Protein AF-A0A0F9KIZ7-F1 (afdb_monomer_lite)

pLDDT: mean 70.15, std 16.97, range [32.94, 90.25]

Secondary structure (DSSP, 8-state):
-PPPHHHHHHHHHHHHT-EEEEE--SSS--EEEEESSSS---TT--SSEEEEESHHHHHHHHTT--SSS----S----

Organism: NCBI:txid412755

Sequence (78 aa):
MNKTKIEQLIELGKGAGFYVASYSPGDGVTRYRFFDDEEPCDYFEGYGCCTILGFREALAYAQGCHDGYFSRDCSKSD

Structure (mmCIF, N/CA/C/O backbone):
data_AF-A0A0F9KIZ7-F1
#
_entry.id   AF-A0A0F9KIZ7-F1
#
loop_
_atom_site.group_PDB
_atom_site.id
_atom_site.type_symbol
_atom_site.label_atom_id
_atom_site.label_alt_id
_atom_site.label_comp_id
_atom_site.label_asym_id
_atom_site.label_entity_id
_atom_site.label_seq_id
_atom_site.pdbx_PDB_ins_code
_atom_site.Cartn_x
_atom_site.Cartn_y
_atom_site.Cartn_z
_atom_site.occupancy
_atom_site.B_iso_or_equiv
_atom_site.auth_seq_id
_atom_site.auth_comp_id
_atom_site.auth_asym_id
_atom_site.auth_atom_id
_atom_site.pdbx_PDB_model_num
ATOM 1 N N . MET A 1 1 ? 10.349 1.472 19.490 1.00 51.25 1 MET A N 1
ATOM 2 C CA . MET A 1 1 ? 9.032 1.936 19.001 1.00 51.25 1 MET A CA 1
ATOM 3 C C . MET A 1 1 ? 8.536 0.919 17.991 1.00 51.25 1 MET A C 1
ATOM 5 O O . MET A 1 1 ? 9.318 0.544 17.126 1.00 51.25 1 MET A O 1
ATOM 9 N N . ASN A 1 2 ? 7.303 0.429 18.124 1.00 74.44 2 ASN A N 1
ATOM 10 C CA . ASN A 1 2 ? 6.731 -0.473 17.124 1.00 74.44 2 ASN A CA 1
ATOM 11 C C . ASN A 1 2 ? 6.284 0.350 15.914 1.00 74.44 2 ASN A C 1
ATOM 13 O O . ASN A 1 2 ? 5.523 1.299 16.084 1.00 74.44 2 ASN A O 1
ATOM 17 N N . LYS A 1 3 ? 6.751 -0.020 14.718 1.00 80.50 3 LYS A N 1
ATOM 18 C CA . LYS A 1 3 ? 6.302 0.589 13.460 1.00 80.50 3 LYS A CA 1
ATOM 19 C C . LYS A 1 3 ? 4.819 0.296 13.253 1.00 80.50 3 LYS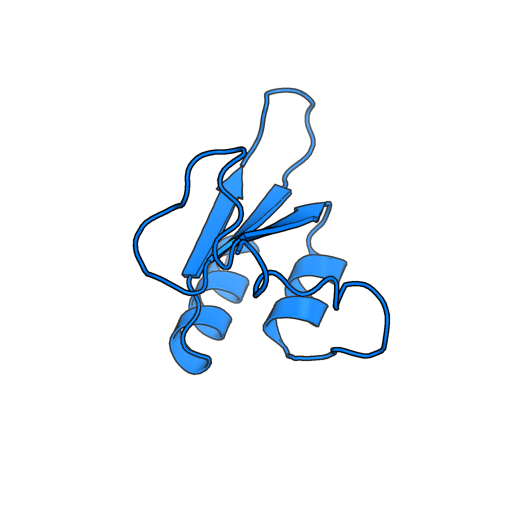 A C 1
ATOM 21 O O . LYS A 1 3 ? 4.373 -0.843 13.430 1.00 80.50 3 LYS A O 1
ATOM 26 N N . THR A 1 4 ? 4.065 1.309 12.854 1.00 88.19 4 THR A N 1
ATOM 27 C CA . THR A 1 4 ? 2.691 1.165 12.382 1.00 88.19 4 THR A CA 1
ATOM 28 C C . THR A 1 4 ? 2.645 0.270 11.143 1.00 88.19 4 THR A C 1
ATOM 30 O O . THR A 1 4 ? 3.632 0.074 10.435 1.00 88.19 4 THR A O 1
ATOM 33 N N . LYS A 1 5 ? 1.463 -0.280 10.864 1.00 87.94 5 LYS A N 1
ATOM 34 C CA . LYS A 1 5 ? 1.224 -1.143 9.699 1.00 87.94 5 LYS A CA 1
ATOM 35 C C . LYS A 1 5 ? 1.645 -0.482 8.380 1.00 87.94 5 LYS A C 1
ATOM 37 O O . LYS A 1 5 ? 2.272 -1.123 7.551 1.00 87.94 5 LYS A O 1
ATOM 42 N N . ILE A 1 6 ? 1.325 0.799 8.197 1.00 87.62 6 ILE A N 1
ATOM 43 C CA . ILE A 1 6 ? 1.675 1.524 6.971 1.00 87.62 6 ILE A CA 1
ATOM 44 C C . ILE A 1 6 ? 3.181 1.799 6.875 1.00 87.62 6 ILE A C 1
ATOM 46 O O . ILE A 1 6 ? 3.749 1.634 5.805 1.00 87.62 6 ILE A O 1
ATOM 50 N N . GLU A 1 7 ? 3.853 2.118 7.986 1.00 90.25 7 GLU A N 1
ATOM 51 C CA . GLU A 1 7 ? 5.311 2.312 8.000 1.00 90.25 7 GLU A CA 1
ATOM 52 C C . GLU A 1 7 ? 6.066 1.040 7.601 1.00 90.25 7 GLU A C 1
ATOM 54 O O . GLU A 1 7 ? 7.060 1.125 6.885 1.00 90.25 7 GLU A O 1
ATOM 59 N N . GLN A 1 8 ? 5.577 -0.136 8.015 1.00 89.94 8 GLN A N 1
ATOM 60 C CA . GLN A 1 8 ? 6.152 -1.420 7.598 1.00 89.94 8 GLN A CA 1
ATOM 61 C C . GLN A 1 8 ? 6.049 -1.621 6.080 1.00 89.94 8 GLN A C 1
ATOM 63 O O . GLN A 1 8 ? 7.012 -2.048 5.450 1.00 89.94 8 GLN A O 1
ATOM 68 N N . LEU A 1 9 ? 4.904 -1.285 5.479 1.00 88.25 9 LEU A N 1
ATOM 69 C CA . LEU A 1 9 ? 4.702 -1.423 4.034 1.00 88.25 9 LEU A CA 1
ATOM 70 C C . LEU A 1 9 ? 5.510 -0.396 3.232 1.00 88.25 9 LEU A C 1
ATOM 72 O O . LEU A 1 9 ? 6.080 -0.748 2.206 1.00 88.25 9 LEU A O 1
ATOM 76 N N . ILE A 1 10 ? 5.603 0.848 3.713 1.00 88.44 10 ILE A N 1
ATOM 77 C CA . ILE A 1 10 ? 6.415 1.901 3.083 1.00 88.44 10 ILE A CA 1
ATOM 78 C C . ILE A 1 10 ? 7.896 1.505 3.057 1.00 88.44 10 ILE A C 1
ATOM 80 O O . ILE A 1 10 ? 8.584 1.737 2.068 1.00 88.44 10 ILE A O 1
ATOM 84 N N . GLU A 1 11 ? 8.410 0.916 4.137 1.00 89.19 11 GLU A N 1
ATOM 85 C CA . GLU A 1 11 ? 9.801 0.462 4.195 1.00 89.19 11 GLU A CA 1
ATOM 86 C C . GLU A 1 11 ? 10.085 -0.680 3.214 1.00 89.19 11 GLU A C 1
ATOM 88 O O . GLU A 1 11 ? 11.115 -0.654 2.541 1.00 89.19 11 GLU A O 1
ATOM 93 N N . LEU A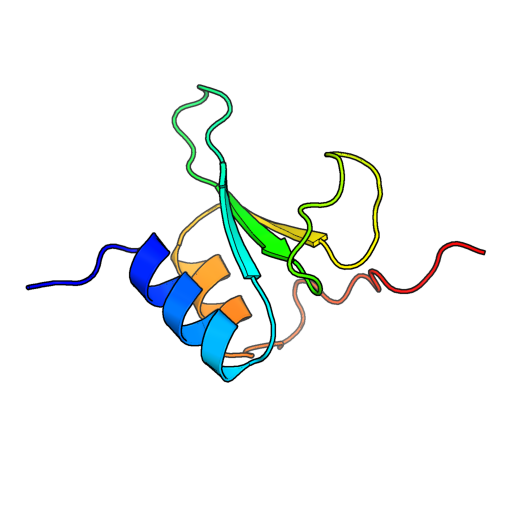 1 12 ? 9.160 -1.638 3.091 1.00 85.56 12 LEU A N 1
ATOM 94 C CA . LEU A 1 12 ? 9.253 -2.704 2.089 1.00 85.56 12 LEU A CA 1
ATOM 95 C C . LEU A 1 12 ? 9.222 -2.135 0.665 1.00 85.56 12 LEU A C 1
ATOM 97 O O . LEU A 1 12 ? 10.052 -2.514 -0.158 1.00 85.56 12 LEU A O 1
ATOM 101 N N . GLY A 1 13 ? 8.336 -1.170 0.405 1.00 82.25 13 GLY A N 1
ATOM 102 C CA . GLY A 1 13 ? 8.233 -0.501 -0.891 1.00 82.25 13 GLY A CA 1
ATOM 103 C C . GLY A 1 13 ? 9.507 0.219 -1.312 1.00 82.25 13 GLY A C 1
ATOM 104 O O . GLY A 1 13 ? 9.988 0.013 -2.423 1.00 82.25 13 GLY A O 1
ATOM 105 N N . LYS A 1 14 ? 10.146 0.955 -0.395 1.00 81.06 14 LYS A N 1
ATOM 106 C CA . LYS A 1 14 ? 11.437 1.614 -0.666 1.00 81.06 14 LYS A CA 1
ATOM 107 C C . LYS A 1 14 ? 12.534 0.638 -1.089 1.00 81.06 14 LYS A C 1
ATOM 109 O O . LYS A 1 14 ? 13.372 0.994 -1.909 1.00 81.06 14 LYS A O 1
ATOM 114 N N . GLY A 1 15 ? 12.555 -0.566 -0.515 1.00 75.88 15 GLY A N 1
ATOM 115 C CA . GLY A 1 15 ? 13.534 -1.595 -0.872 1.00 75.88 15 GLY A CA 1
ATOM 116 C C . GLY A 1 15 ? 13.260 -2.263 -2.223 1.00 75.88 15 GLY A C 1
ATOM 117 O O . GLY A 1 15 ? 14.194 -2.748 -2.855 1.00 75.88 15 GLY A O 1
ATOM 118 N N . ALA A 1 16 ? 12.000 -2.283 -2.655 1.00 76.50 16 ALA A N 1
ATOM 119 C CA . ALA A 1 16 ? 11.541 -2.989 -3.847 1.00 76.50 16 ALA A CA 1
ATOM 120 C C . ALA A 1 16 ? 11.207 -2.070 -5.037 1.00 76.50 16 ALA A C 1
ATOM 122 O O . ALA A 1 16 ? 10.936 -2.576 -6.121 1.00 76.50 16 ALA A O 1
ATOM 123 N N . GLY A 1 17 ? 11.248 -0.747 -4.856 1.00 77.69 17 GLY A N 1
ATOM 124 C CA . GLY A 1 17 ? 10.964 0.226 -5.913 1.00 77.69 17 GLY A CA 1
ATOM 125 C C . GLY A 1 17 ? 9.474 0.482 -6.151 1.00 77.69 17 GLY A C 1
ATOM 126 O O . GLY A 1 17 ? 9.111 0.813 -7.268 1.00 77.69 17 GLY A O 1
ATOM 127 N N . PHE A 1 18 ? 8.623 0.330 -5.128 1.00 77.88 18 PHE A N 1
ATOM 128 C CA . PHE A 1 18 ? 7.202 0.695 -5.192 1.00 77.88 18 PHE A CA 1
ATOM 129 C C . PHE A 1 18 ? 6.802 1.601 -4.025 1.00 77.88 18 PHE A C 1
ATOM 131 O O . PHE A 1 18 ? 7.408 1.593 -2.950 1.00 77.88 18 PHE A O 1
ATOM 138 N N . TYR A 1 19 ? 5.724 2.353 -4.202 1.00 82.56 19 TYR A N 1
ATOM 139 C CA . TYR A 1 19 ? 5.184 3.258 -3.192 1.00 82.56 19 TYR A CA 1
ATOM 140 C C . TYR A 1 19 ? 3.937 2.674 -2.545 1.00 82.56 19 TYR A C 1
ATOM 142 O O . TYR A 1 19 ? 3.222 1.884 -3.158 1.00 82.56 19 TYR A O 1
ATOM 150 N N . VAL A 1 20 ? 3.665 3.053 -1.290 1.00 85.50 20 VAL A N 1
ATOM 151 C CA . VAL A 1 20 ? 2.476 2.593 -0.558 1.00 85.50 20 VAL A CA 1
ATOM 152 C C . VAL A 1 20 ? 1.751 3.751 0.111 1.00 85.50 20 VAL A C 1
ATOM 154 O O . VAL A 1 20 ? 2.362 4.530 0.841 1.00 85.50 20 VAL A O 1
ATOM 157 N N . ALA A 1 21 ? 0.431 3.807 -0.054 1.00 84.31 21 ALA A N 1
ATOM 158 C CA . ALA A 1 21 ? -0.447 4.732 0.658 1.00 84.31 21 ALA A CA 1
ATOM 159 C C . ALA A 1 21 ? -1.603 3.993 1.339 1.00 84.31 21 ALA A C 1
ATOM 161 O O . ALA A 1 21 ? -2.063 2.950 0.872 1.00 84.31 21 ALA A O 1
ATOM 162 N N . SER A 1 22 ? -2.107 4.541 2.445 1.00 84.19 22 SER A N 1
ATOM 163 C CA . SER A 1 22 ? -3.370 4.094 3.033 1.00 84.19 22 SER A CA 1
ATOM 164 C C . SER A 1 22 ? -4.541 4.913 2.486 1.00 84.19 22 SER A C 1
ATOM 166 O O . SER A 1 22 ? -4.436 6.118 2.273 1.00 84.19 22 SER A O 1
ATOM 168 N N . TYR A 1 23 ? -5.682 4.259 2.282 1.00 75.94 23 TYR A N 1
ATOM 169 C CA . TYR A 1 23 ? -6.932 4.898 1.882 1.00 75.94 23 TYR A CA 1
ATOM 170 C C . TYR A 1 23 ? -8.093 4.376 2.731 1.00 75.94 23 TYR A C 1
ATOM 172 O O . TYR A 1 23 ? -8.253 3.166 2.907 1.00 75.94 23 TYR A O 1
ATOM 180 N N . SER A 1 24 ? -8.921 5.296 3.224 1.00 75.50 24 SER A N 1
ATOM 181 C CA . SER A 1 24 ? -10.108 5.001 4.029 1.00 75.50 24 SER A CA 1
ATOM 182 C C . SER A 1 24 ? -11.289 5.824 3.495 1.00 75.50 24 SER A C 1
ATOM 184 O O . SER A 1 24 ? -11.349 7.019 3.773 1.00 75.50 24 SER A O 1
ATOM 186 N N . PRO A 1 25 ? -12.245 5.229 2.760 1.00 74.81 25 PRO A N 1
ATOM 187 C CA . PRO A 1 25 ? -13.404 5.934 2.196 1.00 74.81 25 PRO A CA 1
ATOM 188 C C . PRO A 1 25 ? -14.488 6.289 3.231 1.00 74.81 25 PRO A C 1
ATOM 190 O O . PRO A 1 25 ? -15.576 6.711 2.856 1.00 74.81 25 PRO A O 1
ATOM 193 N N . GLY A 1 26 ? -14.227 6.097 4.528 1.00 76.31 26 GLY A N 1
ATOM 194 C CA . GLY A 1 26 ? -15.206 6.330 5.596 1.00 76.31 26 GLY A CA 1
ATOM 195 C C . GLY A 1 26 ? -16.095 5.125 5.926 1.00 76.31 26 GLY A C 1
ATOM 196 O O . GLY A 1 26 ? -17.004 5.250 6.736 1.00 76.31 26 GLY A O 1
ATOM 197 N N . ASP A 1 27 ? -15.812 3.948 5.366 1.00 79.31 27 ASP A N 1
ATOM 198 C CA . ASP A 1 27 ? -16.531 2.691 5.639 1.00 79.31 27 ASP A CA 1
ATOM 199 C C . ASP A 1 27 ? -15.920 1.857 6.783 1.00 79.31 27 ASP A C 1
ATOM 201 O O . ASP A 1 27 ? -16.289 0.704 6.994 1.00 79.31 27 ASP A O 1
ATOM 205 N N . GLY A 1 28 ? -14.952 2.421 7.512 1.00 80.88 28 GLY A N 1
ATOM 206 C CA . GLY A 1 28 ? -14.223 1.723 8.573 1.00 80.88 28 GLY A CA 1
ATOM 207 C C . GLY A 1 28 ? -13.185 0.709 8.076 1.00 80.88 28 GLY A C 1
ATOM 208 O O . GLY A 1 28 ? -12.517 0.085 8.901 1.00 80.88 28 GLY A O 1
ATOM 209 N N . VAL A 1 29 ? -12.994 0.558 6.760 1.00 80.62 29 VAL A N 1
ATOM 210 C CA . VAL A 1 29 ? -12.028 -0.380 6.177 1.00 80.62 29 VAL A CA 1
ATOM 211 C C . VAL A 1 29 ? -10.788 0.367 5.689 1.00 80.62 29 VAL A C 1
ATOM 213 O O . VAL A 1 29 ? -10.838 1.177 4.761 1.00 80.62 29 VAL A O 1
ATOM 216 N N . THR A 1 30 ? -9.638 0.045 6.284 1.00 84.00 30 THR A N 1
ATOM 217 C CA . THR A 1 30 ? -8.334 0.507 5.795 1.00 84.00 30 THR A CA 1
ATOM 218 C C . THR A 1 30 ? -7.914 -0.292 4.569 1.00 84.00 30 THR A C 1
ATOM 220 O O . THR A 1 30 ? -7.842 -1.523 4.604 1.00 84.00 30 THR A O 1
ATOM 223 N N . ARG A 1 31 ? -7.594 0.426 3.497 1.00 84.50 31 ARG A N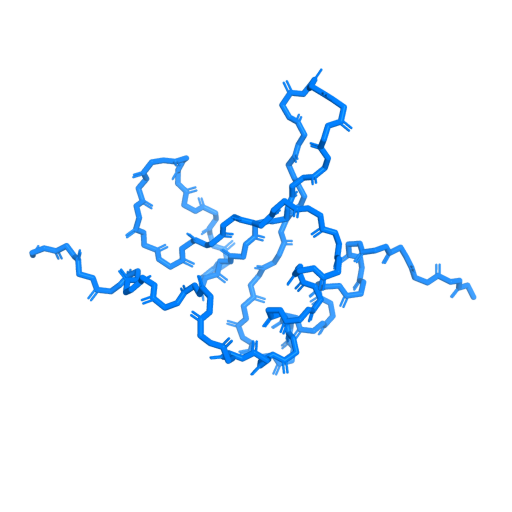 1
ATOM 224 C CA . ARG A 1 31 ? -7.084 -0.119 2.240 1.00 84.50 31 ARG A CA 1
ATOM 225 C C . ARG A 1 31 ? -5.645 0.329 2.049 1.00 84.50 31 ARG A C 1
ATOM 227 O O . ARG A 1 31 ? -5.297 1.441 2.443 1.00 84.50 31 ARG A O 1
ATOM 234 N N . TYR A 1 32 ? -4.836 -0.519 1.438 1.00 86.62 32 TYR A N 1
ATOM 235 C CA . TYR A 1 32 ? -3.446 -0.231 1.108 1.00 86.62 32 TYR A CA 1
ATOM 236 C C . TYR A 1 32 ? -3.314 -0.177 -0.405 1.00 86.62 32 TYR A C 1
ATOM 238 O O . TYR A 1 32 ? -3.711 -1.119 -1.087 1.00 86.62 32 TYR A O 1
ATOM 246 N N . ARG A 1 33 ? -2.814 0.941 -0.920 1.00 83.50 33 ARG A N 1
ATOM 247 C CA . ARG A 1 33 ? -2.551 1.147 -2.340 1.00 83.50 33 ARG A CA 1
ATOM 248 C C . ARG A 1 33 ? -1.061 1.049 -2.593 1.00 83.50 33 ARG A C 1
ATOM 250 O O . ARG A 1 33 ? -0.302 1.648 -1.840 1.00 83.50 33 ARG A O 1
ATOM 257 N N . PHE A 1 34 ? -0.692 0.318 -3.628 1.00 83.00 34 PHE A N 1
ATOM 258 C CA . PHE A 1 34 ? 0.662 0.131 -4.118 1.00 83.00 34 PHE A CA 1
ATOM 259 C C . PHE A 1 34 ? 0.775 0.814 -5.470 1.00 83.00 34 PHE A C 1
ATOM 261 O O . PHE A 1 34 ? -0.166 0.700 -6.253 1.00 83.00 34 PHE A O 1
ATOM 268 N N . PHE A 1 35 ? 1.883 1.500 -5.717 1.00 80.44 35 PHE A N 1
ATOM 269 C CA . PHE A 1 35 ? 2.123 2.259 -6.940 1.00 80.44 35 PHE A CA 1
ATOM 270 C C . PHE A 1 35 ? 3.510 1.917 -7.477 1.00 80.44 35 PHE A C 1
ATOM 272 O O . PHE A 1 35 ? 4.468 1.889 -6.699 1.00 80.44 35 PHE A O 1
ATOM 279 N N . ASP A 1 36 ? 3.607 1.677 -8.781 1.00 74.44 36 ASP A N 1
ATOM 280 C CA . ASP A 1 36 ? 4.886 1.442 -9.461 1.00 74.44 36 ASP A CA 1
ATOM 281 C C . ASP A 1 36 ? 5.719 2.731 -9.602 1.00 74.44 36 ASP A C 1
ATOM 283 O O . ASP A 1 36 ? 6.943 2.662 -9.659 1.00 74.44 36 ASP A O 1
ATOM 287 N N . ASP A 1 37 ? 5.073 3.902 -9.577 1.00 65.94 37 ASP A N 1
ATOM 288 C CA . ASP A 1 37 ? 5.711 5.223 -9.613 1.00 65.94 37 ASP A CA 1
ATOM 289 C C . ASP A 1 37 ? 5.325 6.082 -8.394 1.00 65.94 37 ASP A C 1
ATOM 291 O O . ASP A 1 37 ? 4.340 5.826 -7.697 1.00 65.94 37 ASP A O 1
ATOM 295 N N . GLU A 1 38 ? 6.134 7.111 -8.118 1.00 59.50 38 GLU A N 1
ATOM 296 C CA . GLU A 1 38 ? 5.981 8.014 -6.961 1.00 59.50 38 GLU A CA 1
ATOM 297 C C . GLU A 1 38 ? 4.718 8.888 -7.051 1.00 59.50 38 GLU A C 1
ATOM 299 O O . GLU A 1 38 ? 4.236 9.407 -6.038 1.00 59.50 38 GLU A O 1
ATOM 304 N N . GLU A 1 39 ? 4.150 9.019 -8.253 1.00 58.47 39 GLU A N 1
ATOM 305 C CA . GLU A 1 39 ? 2.896 9.724 -8.479 1.00 58.47 39 GLU A CA 1
ATOM 306 C C . GLU A 1 39 ? 1.694 8.784 -8.298 1.00 58.47 39 GLU A C 1
ATOM 308 O O . GLU A 1 39 ? 1.561 7.780 -9.003 1.00 58.47 39 GLU A O 1
ATOM 313 N N . PRO A 1 40 ? 0.776 9.090 -7.363 1.00 55.22 40 PRO A N 1
ATOM 314 C CA . PRO A 1 40 ? -0.434 8.305 -7.209 1.00 55.22 40 PRO A CA 1
ATOM 315 C C . PRO A 1 40 ? -1.312 8.459 -8.455 1.00 55.22 40 PRO A C 1
ATOM 317 O O . PRO A 1 40 ? -1.824 9.545 -8.720 1.00 55.22 40 PRO A O 1
ATOM 320 N N . CYS A 1 41 ? -1.523 7.366 -9.191 1.00 56.78 41 CYS A N 1
ATOM 321 C CA . CYS A 1 41 ? -2.489 7.341 -10.285 1.00 56.78 41 CYS A CA 1
ATOM 322 C C . CYS A 1 41 ? -3.911 7.649 -9.766 1.00 56.78 41 CYS A C 1
ATOM 324 O O . CYS A 1 41 ? -4.284 7.296 -8.633 1.00 56.78 41 CYS A O 1
ATOM 326 N N . ASP A 1 42 ? -4.724 8.294 -10.604 1.00 54.50 42 ASP A N 1
ATOM 327 C CA . ASP A 1 42 ? -6.132 8.541 -10.306 1.00 54.50 42 ASP A CA 1
ATOM 328 C C . ASP A 1 42 ? -6.901 7.225 -10.094 1.00 54.50 42 ASP A C 1
ATOM 330 O O . ASP A 1 42 ? -6.556 6.175 -10.630 1.00 54.50 42 ASP A O 1
ATOM 334 N N . TYR A 1 43 ? -7.978 7.274 -9.296 1.00 51.12 43 TYR A N 1
ATOM 335 C CA . TYR A 1 43 ? -8.739 6.111 -8.791 1.00 51.12 43 TYR A CA 1
ATOM 336 C C . TYR A 1 43 ? -9.072 5.030 -9.842 1.00 51.12 43 TYR A C 1
ATOM 338 O O . TYR A 1 43 ? -9.219 3.864 -9.473 1.00 51.12 43 TYR A O 1
ATOM 346 N N . PHE A 1 44 ? -9.221 5.414 -11.112 1.00 50.56 44 PHE A N 1
ATOM 347 C CA . PHE A 1 44 ? -9.631 4.550 -12.221 1.00 50.56 44 PHE A CA 1
ATOM 348 C C . PHE A 1 44 ? -8.580 4.402 -13.329 1.00 50.56 44 PHE A C 1
ATOM 350 O O . PHE A 1 44 ? -8.803 3.617 -14.251 1.00 50.56 44 PHE A O 1
ATOM 357 N N . GLU A 1 45 ? -7.465 5.130 -13.273 1.00 50.44 45 GLU A N 1
ATOM 358 C CA . GLU A 1 45 ? -6.475 5.125 -14.350 1.00 50.44 45 GLU A CA 1
ATOM 359 C C . GLU A 1 45 ? -5.385 4.106 -14.027 1.00 50.44 45 GLU A C 1
ATOM 361 O O . GLU A 1 45 ? -4.458 4.333 -13.255 1.00 50.44 45 GLU A O 1
ATOM 366 N N . GLY A 1 46 ? -5.600 2.906 -14.567 1.00 50.53 46 GLY A N 1
ATOM 367 C CA . GLY A 1 46 ? -4.811 1.709 -14.323 1.00 50.53 46 GLY A CA 1
ATOM 36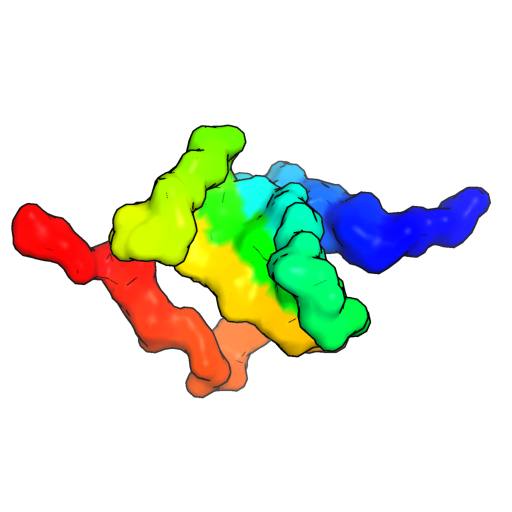8 C C . GLY A 1 46 ? -3.436 1.737 -14.978 1.00 50.53 46 GLY A C 1
ATOM 369 O O . GLY A 1 46 ? -3.203 1.006 -15.936 1.00 50.53 46 GLY A O 1
ATOM 370 N N . TYR A 1 47 ? -2.513 2.492 -14.392 1.00 52.50 47 TYR A N 1
ATOM 371 C CA . TYR A 1 47 ? -1.083 2.310 -14.612 1.00 52.50 47 TYR A CA 1
ATOM 372 C C . TYR A 1 47 ? -0.427 1.963 -13.273 1.00 52.50 47 TYR A C 1
ATOM 374 O O . TYR A 1 47 ? -0.311 2.806 -12.392 1.00 52.50 47 TYR A O 1
ATOM 382 N N . GLY A 1 48 ? -0.077 0.686 -13.086 1.00 56.81 48 GLY A N 1
ATOM 383 C CA . GLY A 1 48 ? 0.783 0.242 -11.978 1.00 56.81 48 GLY A CA 1
ATOM 384 C C . GLY A 1 48 ? 0.2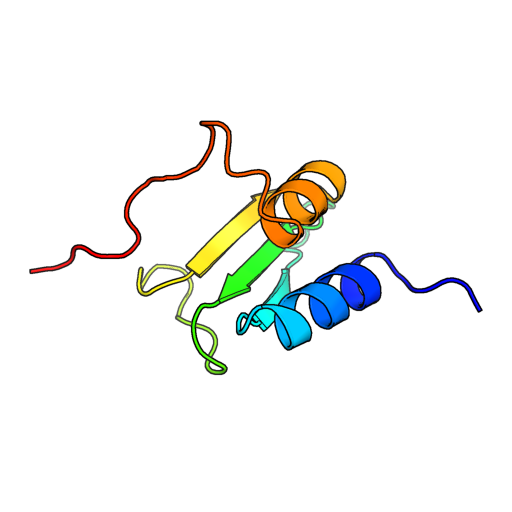23 0.358 -10.553 1.00 56.81 48 GLY A C 1
ATOM 385 O O . GLY A 1 48 ? 0.986 0.345 -9.590 1.00 56.81 48 GLY A O 1
ATOM 386 N N . CYS A 1 49 ? -1.098 0.489 -10.389 1.00 65.94 49 CYS A N 1
ATOM 387 C CA . CYS A 1 49 ? -1.719 0.695 -9.081 1.00 65.94 49 CYS A CA 1
ATOM 388 C C . CYS A 1 49 ? -2.504 -0.530 -8.589 1.00 65.94 49 CYS A C 1
ATOM 390 O O . CYS A 1 49 ? -3.541 -0.884 -9.152 1.00 65.94 49 CYS A O 1
ATOM 392 N N . CYS A 1 50 ? -2.078 -1.137 -7.478 1.00 74.12 50 CYS A N 1
ATOM 393 C CA . CYS A 1 50 ? -2.799 -2.235 -6.824 1.00 74.12 50 CYS A CA 1
ATOM 394 C C . CYS A 1 50 ? -3.454 -1.758 -5.522 1.00 74.12 50 CYS A C 1
ATOM 396 O O . CYS A 1 50 ? -2.820 -1.083 -4.719 1.00 74.12 50 CYS A O 1
ATOM 398 N N . THR A 1 51 ? -4.717 -2.115 -5.269 1.00 78.38 51 THR A N 1
ATOM 399 C CA . THR A 1 51 ? -5.380 -1.839 -3.982 1.00 78.38 51 THR A CA 1
ATOM 400 C C . THR A 1 51 ? -5.727 -3.136 -3.272 1.00 78.38 51 THR A C 1
ATOM 402 O O . THR A 1 51 ? -6.479 -3.955 -3.794 1.00 78.38 51 THR A O 1
ATOM 405 N N . ILE A 1 52 ? -5.247 -3.278 -2.041 1.00 82.88 52 ILE A N 1
ATOM 406 C CA . ILE A 1 52 ? -5.480 -4.444 -1.197 1.00 82.88 52 ILE A CA 1
ATOM 407 C C . ILE A 1 52 ? -6.279 -4.048 0.044 1.00 82.88 52 ILE A C 1
ATOM 409 O O . ILE A 1 52 ? -6.023 -3.029 0.693 1.00 82.88 52 ILE A O 1
ATOM 413 N N . LEU A 1 53 ? -7.269 -4.875 0.375 1.00 78.62 53 LEU A N 1
ATOM 414 C CA . LEU A 1 53 ? -8.075 -4.740 1.582 1.00 78.62 53 LEU A CA 1
ATOM 415 C C . LEU A 1 53 ? -7.429 -5.570 2.690 1.00 78.62 53 LEU A C 1
ATOM 417 O O . LEU A 1 53 ? -7.343 -6.785 2.566 1.00 78.62 53 LEU A O 1
ATOM 421 N N . GLY A 1 54 ? -7.005 -4.921 3.774 1.00 82.56 54 GLY A N 1
ATOM 422 C CA . GLY A 1 54 ? -6.404 -5.620 4.910 1.00 82.56 54 GLY A CA 1
ATOM 423 C C . GLY A 1 54 ? -4.875 -5.671 4.893 1.00 82.56 54 GLY A C 1
ATOM 424 O O . GLY A 1 54 ? -4.205 -5.548 3.872 1.00 82.56 54 GLY A O 1
ATOM 425 N N . PHE A 1 55 ? -4.309 -5.774 6.097 1.00 84.75 55 PHE A N 1
ATOM 426 C CA . PHE A 1 55 ? -2.866 -5.644 6.311 1.00 84.75 55 PHE A CA 1
ATOM 427 C C . PHE A 1 55 ? -2.085 -6.919 5.981 1.00 84.75 55 PHE A C 1
ATOM 429 O O . PHE A 1 55 ? -0.939 -6.825 5.560 1.00 84.75 55 PHE A O 1
ATOM 436 N N . ARG A 1 56 ? -2.669 -8.108 6.182 1.00 84.81 56 ARG A N 1
ATOM 437 C CA . ARG A 1 56 ? -1.953 -9.375 5.948 1.00 84.81 56 ARG A CA 1
ATOM 438 C C . ARG A 1 56 ? -1.688 -9.580 4.463 1.00 84.81 56 ARG A C 1
ATOM 440 O O . ARG A 1 56 ? -0.591 -9.967 4.085 1.00 84.81 56 ARG A O 1
ATOM 447 N N . GLU A 1 57 ? -2.686 -9.284 3.649 1.00 81.44 57 GLU A N 1
ATOM 448 C CA . GLU A 1 57 ? -2.640 -9.345 2.199 1.00 81.44 57 GLU A CA 1
ATOM 449 C C . GLU A 1 57 ? -1.668 -8.293 1.652 1.00 81.44 57 GLU A C 1
ATOM 451 O O . GLU A 1 57 ? -0.829 -8.606 0.812 1.00 81.44 57 GLU A O 1
ATOM 456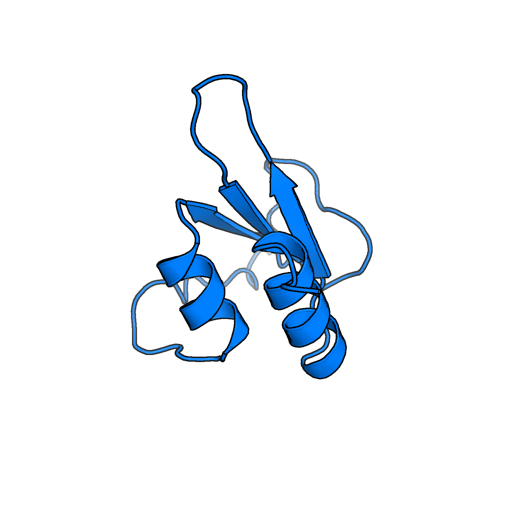 N N . ALA A 1 58 ? -1.712 -7.071 2.195 1.00 85.25 58 ALA A N 1
ATOM 457 C CA . ALA A 1 58 ? -0.781 -6.005 1.837 1.00 85.25 58 ALA A CA 1
ATOM 458 C C . ALA A 1 58 ? 0.673 -6.371 2.176 1.00 85.25 58 ALA A C 1
ATOM 460 O O . ALA A 1 58 ? 1.579 -6.098 1.395 1.00 85.25 58 ALA A O 1
ATOM 461 N N . LEU A 1 59 ? 0.898 -7.024 3.319 1.00 86.75 59 LEU A N 1
ATOM 462 C CA . LEU A 1 59 ? 2.223 -7.490 3.716 1.00 86.75 59 LEU A CA 1
ATOM 463 C C . LEU A 1 59 ? 2.732 -8.598 2.787 1.00 86.75 59 LEU A C 1
ATOM 465 O O . LEU A 1 59 ? 3.876 -8.533 2.352 1.00 86.75 59 LEU A O 1
ATOM 469 N N . ALA A 1 60 ? 1.887 -9.576 2.449 1.00 83.44 60 ALA A N 1
ATOM 470 C CA . ALA A 1 60 ? 2.243 -10.640 1.511 1.00 83.44 60 ALA A CA 1
ATOM 471 C C . ALA A 1 60 ? 2.597 -10.081 0.123 1.00 83.44 60 ALA A C 1
ATOM 473 O O . ALA A 1 60 ? 3.602 -10.484 -0.461 1.00 83.44 60 ALA A O 1
ATOM 474 N N . TYR A 1 61 ? 1.822 -9.107 -0.364 1.00 80.56 61 TYR A N 1
ATOM 475 C CA . TYR A 1 61 ? 2.112 -8.401 -1.611 1.00 80.56 61 TYR A CA 1
ATOM 476 C C . TYR A 1 61 ? 3.459 -7.672 -1.546 1.00 80.56 61 TYR A C 1
ATOM 478 O O . TYR A 1 61 ? 4.319 -7.884 -2.396 1.00 80.56 61 TYR A O 1
ATOM 486 N N . ALA A 1 62 ? 3.689 -6.891 -0.487 1.00 81.31 62 ALA A N 1
ATOM 487 C CA . ALA A 1 62 ? 4.923 -6.131 -0.300 1.00 81.31 62 ALA A CA 1
ATOM 488 C C . ALA A 1 62 ? 6.179 -7.010 -0.158 1.00 81.31 62 ALA A C 1
ATOM 490 O O . ALA A 1 62 ? 7.281 -6.573 -0.473 1.00 81.31 62 ALA A O 1
ATOM 491 N N . GLN A 1 63 ? 6.025 -8.243 0.329 1.00 82.19 63 GLN A N 1
ATOM 492 C CA . GLN A 1 63 ? 7.108 -9.219 0.474 1.00 82.19 63 GLN A CA 1
ATOM 493 C C . GLN A 1 63 ? 7.361 -10.042 -0.799 1.00 82.19 63 GLN A C 1
ATOM 495 O O . GLN A 1 63 ? 8.232 -10.909 -0.795 1.00 82.19 63 GLN A O 1
ATOM 500 N N . GLY A 1 64 ? 6.616 -9.795 -1.881 1.00 70.50 64 GLY A N 1
ATOM 501 C CA . GLY A 1 64 ? 6.771 -10.527 -3.136 1.00 70.50 64 GLY A CA 1
ATOM 502 C C . GLY A 1 64 ? 6.226 -11.955 -3.089 1.00 70.50 64 GLY A C 1
ATOM 503 O O . GLY A 1 64 ? 6.571 -12.761 -3.953 1.00 70.50 64 GLY A O 1
ATOM 504 N N . CYS A 1 65 ? 5.359 -12.291 -2.122 1.00 55.00 65 CYS A N 1
ATOM 505 C CA . CYS A 1 65 ? 4.591 -13.539 -2.144 1.00 55.00 65 CYS A CA 1
ATOM 506 C C . CYS A 1 65 ? 3.517 -13.452 -3.240 1.00 55.00 65 CYS A C 1
ATOM 508 O O . CYS A 1 65 ? 2.329 -13.279 -2.976 1.00 55.00 65 CYS A O 1
ATOM 510 N N . HIS A 1 66 ? 3.966 -13.563 -4.489 1.00 54.84 66 HIS A N 1
ATOM 511 C CA . HIS A 1 66 ? 3.181 -13.488 -5.717 1.00 54.84 66 HIS A CA 1
ATOM 512 C C . HIS A 1 66 ? 2.557 -14.843 -6.101 1.00 54.84 66 HIS A C 1
ATOM 514 O O . HIS A 1 66 ? 2.328 -15.111 -7.278 1.00 54.84 66 HIS A O 1
ATOM 520 N N . ASP A 1 67 ? 2.255 -15.709 -5.129 1.00 42.47 67 ASP A N 1
ATOM 521 C CA . ASP A 1 67 ? 1.588 -16.989 -5.389 1.00 42.47 67 ASP A CA 1
ATOM 522 C C . ASP A 1 67 ? 0.083 -16.762 -5.636 1.00 42.47 67 ASP A C 1
ATOM 524 O O . ASP A 1 67 ? -0.782 -16.970 -4.787 1.00 42.47 67 ASP A O 1
ATOM 528 N N . GLY A 1 68 ? -0.231 -16.290 -6.843 1.00 44.03 68 GLY A N 1
ATOM 529 C CA . GLY A 1 68 ? -1.464 -16.645 -7.548 1.00 44.03 68 GLY A CA 1
ATOM 530 C C . GLY A 1 68 ? -2.717 -15.790 -7.348 1.00 44.03 68 GLY A C 1
ATOM 531 O O . GLY A 1 68 ? -3.719 -16.104 -7.985 1.00 44.03 68 GLY A O 1
ATOM 532 N N . TYR A 1 69 ? -2.716 -14.728 -6.534 1.00 43.03 69 TYR A N 1
ATOM 533 C CA . TYR A 1 69 ? -3.966 -13.993 -6.253 1.00 43.03 69 TYR A CA 1
ATOM 534 C C . TYR A 1 69 ? -4.194 -12.682 -7.027 1.00 43.03 69 TYR A C 1
ATOM 536 O O . TYR A 1 69 ? -5.350 -12.299 -7.188 1.00 43.03 69 TYR A O 1
ATOM 544 N N . PHE A 1 70 ? -3.160 -11.994 -7.532 1.00 47.81 70 PHE A N 1
ATOM 545 C CA . PHE A 1 70 ? -3.340 -10.626 -8.061 1.00 47.81 70 PHE A CA 1
ATOM 546 C C . PHE A 1 70 ? -2.465 -10.241 -9.264 1.00 47.81 70 PHE A C 1
ATOM 548 O O . PHE A 1 70 ? -2.325 -9.060 -9.562 1.00 47.81 70 PHE A O 1
ATOM 555 N N . SER A 1 71 ? -1.942 -11.202 -10.029 1.00 40.78 71 SER A N 1
ATOM 556 C CA . SER A 1 71 ? -1.426 -10.942 -11.382 1.00 40.78 71 SER A CA 1
ATOM 557 C C . SER A 1 71 ? -2.584 -10.720 -12.368 1.00 40.78 71 SER A C 1
ATOM 559 O O . SER A 1 71 ? -2.800 -11.483 -13.305 1.00 40.78 71 SER A O 1
ATOM 561 N N . ARG A 1 72 ? -3.373 -9.662 -12.154 1.00 39.44 72 ARG A N 1
ATOM 562 C CA . ARG A 1 72 ? -3.983 -8.965 -13.285 1.00 39.44 72 ARG A CA 1
ATOM 563 C C . ARG A 1 72 ? -2.955 -7.942 -13.719 1.00 39.44 72 ARG A C 1
ATOM 565 O O . ARG A 1 72 ? -2.735 -6.973 -13.001 1.00 39.44 72 ARG A O 1
ATOM 572 N N . ASP A 1 73 ? -2.309 -8.237 -14.844 1.00 41.47 73 ASP A N 1
ATOM 573 C CA . ASP A 1 73 ? -1.511 -7.305 -15.637 1.00 41.47 73 ASP A CA 1
ATOM 574 C C . ASP A 1 73 ? -2.050 -5.873 -15.473 1.00 41.47 73 ASP A C 1
ATOM 576 O O . ASP A 1 73 ? -3.070 -5.518 -16.059 1.00 41.47 73 ASP A O 1
ATOM 580 N N . CYS A 1 74 ? -1.362 -5.044 -14.682 1.00 42.16 74 CYS A N 1
ATOM 581 C CA . CYS A 1 74 ? -1.536 -3.585 -14.709 1.00 42.16 74 CYS A CA 1
ATOM 582 C C . CYS A 1 74 ? -0.782 -2.968 -15.905 1.00 42.16 74 CYS A C 1
ATOM 584 O O . CYS A 1 74 ? -0.602 -1.759 -15.985 1.00 42.16 74 CYS A O 1
ATOM 586 N N . SER A 1 75 ? -0.330 -3.821 -16.828 1.00 37.56 75 SER A N 1
ATOM 587 C CA . SER A 1 75 ? 0.508 -3.533 -17.982 1.00 37.56 75 SER A CA 1
ATOM 588 C C . SER A 1 75 ? -0.174 -3.960 -19.283 1.00 37.56 75 SER A C 1
ATOM 590 O O . SER A 1 75 ? 0.452 -4.600 -20.119 1.00 37.56 75 SER A O 1
ATOM 592 N N . LYS A 1 76 ? -1.457 -3.626 -19.478 1.00 38.91 76 LYS A N 1
ATOM 593 C CA . LYS A 1 76 ? -2.034 -3.444 -20.823 1.00 38.91 76 LYS A CA 1
ATOM 594 C C . LYS A 1 76 ? -3.149 -2.403 -20.790 1.00 38.91 76 LYS A C 1
ATOM 596 O O . LYS A 1 76 ? -4.240 -2.679 -20.303 1.00 38.91 76 LYS A O 1
ATOM 601 N N . SER A 1 77 ? -2.871 -1.241 -21.362 1.00 32.94 77 SER A N 1
ATOM 602 C CA . SER A 1 77 ? -3.848 -0.449 -22.108 1.00 32.94 77 SER A CA 1
ATOM 603 C C . SER A 1 77 ? -3.150 -0.052 -23.414 1.00 32.94 77 SER A C 1
ATOM 605 O O . SER A 1 77 ? -1.980 0.319 -23.355 1.00 32.94 77 SER A O 1
ATOM 607 N N . ASP A 1 78 ? -3.833 -0.299 -24.537 1.00 36.28 78 ASP A N 1
ATOM 608 C CA . ASP A 1 78 ? -3.400 -0.182 -25.949 1.00 36.28 78 ASP A CA 1
ATOM 609 C C . ASP A 1 78 ? -2.440 0.973 -26.289 1.00 36.28 78 ASP A C 1
ATOM 611 O O . ASP A 1 78 ? -2.689 2.115 -25.837 1.00 36.28 78 ASP A O 1
#

Radius of gyration: 12.53 Å; chains: 1; bounding box: 30×27×45 Å

Foldseek 3Di:
DDDDLQRLLQVLCVVVQKHWDWDDPPPPWIKIKIANDPDDDPPPQLARIDIDTDRVVSVCVSVVVPPDDDPPPSPDDD